Protein AF-A0A3D1RGU0-F1 (afdb_monomer_lite)

Radius of gyration: 12.28 Å; chains: 1; bounding box: 28×26×33 Å

pLDDT: mean 95.45, std 1.93, range [88.25, 98.0]

Secondary structure (DSSP, 8-state):
-EEEEEPPTT--GGGGTT----TT-EEEEEPPPPPPTT--HHHHHHHHHTTS--SS-EEEEE-THHHHHTT-

Foldseek 3Di:
DEEEEEEDPPDFPVVCVPPDDDPVYDYDYQDQDDDDPPDDLQNSLVVSCVPPDPPDDYHYHADDSRVVSSVD

Sequence (72 aa):
MKAYCISGLGADERIFCNLHFPEALEPVYLKWIKPEPNETLEQYAMRLSEKIEGDEPFVLIGLSLGGMLALE

Structure (mmCIF, N/CA/C/O backbone):
data_AF-A0A3D1RGU0-F1
#
_entry.id   AF-A0A3D1RGU0-F1
#
loop_
_atom_site.group_PDB
_atom_site.id
_atom_site.type_symbol
_atom_site.label_atom_id
_atom_site.label_alt_id
_atom_site.label_comp_id
_atom_site.label_asym_id
_atom_site.label_entity_id
_atom_site.label_seq_id
_atom_site.pdbx_PDB_ins_code
_atom_site.Cartn_x
_atom_site.Cartn_y
_atom_site.Cartn_z
_atom_site.occupancy
_atom_site.B_iso_or_equiv
_atom_site.auth_seq_id
_atom_site.auth_comp_id
_atom_site.auth_asym_id
_atom_site.auth_atom_id
_atom_site.pdbx_PDB_model_num
ATOM 1 N N . MET A 1 1 ? 6.245 -5.946 -14.502 1.00 93.94 1 MET A N 1
ATOM 2 C CA . MET A 1 1 ? 5.979 -6.329 -13.094 1.00 93.94 1 MET A CA 1
ATOM 3 C C . MET A 1 1 ? 5.499 -5.091 -12.356 1.00 93.94 1 MET A C 1
ATOM 5 O O . MET A 1 1 ? 6.012 -4.016 -12.645 1.00 93.94 1 MET A O 1
ATOM 9 N N . LYS A 1 2 ? 4.516 -5.203 -11.459 1.00 96.75 2 LYS A N 1
ATOM 10 C CA . LYS A 1 2 ? 3.972 -4.036 -10.743 1.00 96.75 2 LYS A CA 1
ATOM 11 C C . LYS A 1 2 ? 4.758 -3.742 -9.467 1.00 96.75 2 LYS A C 1
ATOM 13 O O . LYS A 1 2 ? 5.216 -4.662 -8.791 1.00 96.75 2 LYS A O 1
ATOM 18 N N . ALA A 1 3 ? 4.906 -2.460 -9.152 1.00 96.75 3 ALA A N 1
ATOM 19 C CA . ALA A 1 3 ? 5.452 -1.960 -7.899 1.00 96.75 3 ALA A CA 1
ATOM 20 C C . ALA A 1 3 ? 4.361 -1.181 -7.156 1.00 96.75 3 ALA A C 1
ATOM 22 O O . ALA A 1 3 ? 4.086 -0.027 -7.481 1.00 96.75 3 ALA A O 1
ATOM 23 N N . TYR A 1 4 ? 3.720 -1.817 -6.177 1.00 97.62 4 TYR A N 1
ATOM 24 C CA . TYR A 1 4 ? 2.663 -1.192 -5.389 1.00 97.62 4 TYR A CA 1
ATOM 25 C C . TYR A 1 4 ? 3.270 -0.341 -4.274 1.00 97.62 4 TYR A C 1
ATOM 27 O O . TYR A 1 4 ? 3.926 -0.845 -3.363 1.00 97.62 4 TYR A O 1
ATOM 35 N N . CYS A 1 5 ? 3.053 0.965 -4.363 1.00 97.75 5 CYS A N 1
ATOM 36 C CA . CYS A 1 5 ? 3.619 1.966 -3.475 1.00 97.75 5 CYS A CA 1
ATOM 37 C C . CYS A 1 5 ? 2.584 2.399 -2.430 1.00 97.75 5 CYS A C 1
ATOM 39 O O . CYS A 1 5 ? 1.522 2.912 -2.789 1.00 97.75 5 CYS A O 1
ATOM 41 N N . ILE A 1 6 ? 2.914 2.252 -1.147 1.00 97.75 6 ILE A N 1
ATOM 42 C CA . ILE A 1 6 ? 2.086 2.666 -0.007 1.00 97.75 6 ILE A CA 1
ATOM 43 C C . ILE A 1 6 ? 2.796 3.825 0.697 1.00 97.75 6 ILE A C 1
ATOM 45 O O . ILE A 1 6 ? 3.884 3.656 1.264 1.00 97.75 6 ILE A O 1
ATOM 49 N N . SER A 1 7 ? 2.217 5.027 0.621 1.00 97.19 7 SER A N 1
ATOM 50 C CA . SER A 1 7 ? 2.788 6.221 1.259 1.00 97.19 7 SER A CA 1
ATOM 51 C C . SER A 1 7 ? 2.773 6.100 2.789 1.00 97.19 7 SER A C 1
ATOM 53 O O . SER A 1 7 ? 2.192 5.179 3.352 1.00 97.19 7 SER A O 1
ATOM 55 N N . GLY A 1 8 ? 3.431 7.027 3.489 1.00 94.94 8 GLY A N 1
ATOM 56 C CA . GLY A 1 8 ? 3.257 7.172 4.937 1.00 94.94 8 GLY A CA 1
ATOM 57 C C . GLY A 1 8 ? 1.940 7.875 5.290 1.00 94.94 8 GLY A C 1
ATOM 58 O O . GLY A 1 8 ? 1.333 8.540 4.448 1.00 94.94 8 GLY A O 1
ATOM 59 N N . LEU A 1 9 ? 1.510 7.771 6.553 1.00 91.44 9 LEU A N 1
ATOM 60 C CA . LEU A 1 9 ? 0.324 8.486 7.037 1.00 91.44 9 LE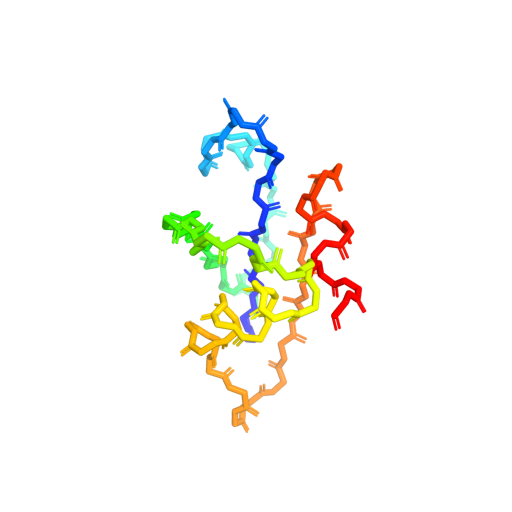U A CA 1
ATOM 61 C C . LEU A 1 9 ? 0.490 10.002 6.852 1.00 91.44 9 LEU A C 1
ATOM 63 O O . LEU A 1 9 ? 1.521 10.566 7.213 1.00 91.44 9 LEU A O 1
ATOM 67 N N . GLY A 1 10 ? -0.533 10.663 6.309 1.00 88.44 10 GLY A N 1
ATOM 68 C CA . GLY A 1 10 ? -0.499 12.105 6.035 1.00 88.44 10 GLY A CA 1
ATOM 69 C C . GLY A 1 10 ? 0.251 12.496 4.755 1.00 88.44 10 GLY A C 1
ATOM 70 O O . GLY A 1 10 ? 0.329 13.683 4.449 1.00 88.44 10 GLY A O 1
ATOM 71 N N . ALA A 1 11 ? 0.761 11.523 3.996 1.00 92.75 11 ALA A N 1
ATOM 72 C CA . ALA A 1 11 ? 1.328 11.715 2.666 1.00 92.75 11 ALA A CA 1
ATOM 73 C C . ALA A 1 11 ? 0.494 10.989 1.599 1.00 92.75 11 ALA A C 1
ATOM 75 O O . ALA A 1 11 ? -0.228 10.033 1.883 1.00 92.75 11 ALA A O 1
ATOM 76 N N . ASP A 1 12 ? 0.636 11.416 0.350 1.00 93.19 12 ASP A N 1
ATOM 77 C CA . ASP A 1 12 ? 0.048 10.772 -0.828 1.00 93.19 12 ASP A CA 1
ATOM 78 C C . ASP A 1 12 ? 1.148 10.333 -1.811 1.00 93.19 12 ASP A C 1
ATOM 80 O O . ASP A 1 12 ? 2.330 10.308 -1.453 1.00 93.19 12 ASP A O 1
ATOM 84 N N . GLU A 1 13 ? 0.779 9.976 -3.043 1.00 94.19 13 GLU A N 1
ATOM 85 C CA . GLU A 1 13 ? 1.700 9.485 -4.071 1.00 94.19 13 GLU A CA 1
ATOM 86 C C . GLU A 1 13 ? 2.877 10.428 -4.367 1.00 94.19 13 GLU A C 1
ATOM 88 O O . GLU A 1 13 ? 3.937 9.978 -4.806 1.00 94.19 13 GLU A O 1
ATOM 93 N N . ARG A 1 14 ? 2.744 11.732 -4.083 1.00 95.19 14 ARG A N 1
ATOM 94 C CA . ARG A 1 14 ? 3.779 12.734 -4.377 1.00 95.19 14 ARG A CA 1
ATOM 95 C C . ARG A 1 14 ? 5.065 12.499 -3.596 1.00 95.19 14 ARG A C 1
ATOM 97 O O . ARG A 1 14 ? 6.109 12.977 -4.026 1.00 95.19 14 ARG A O 1
ATOM 104 N N . ILE A 1 15 ? 5.028 11.750 -2.492 1.00 95.44 15 ILE A N 1
ATOM 105 C CA . ILE A 1 15 ? 6.237 11.399 -1.734 1.00 95.44 15 ILE A CA 1
ATOM 106 C C . ILE A 1 15 ? 7.221 10.549 -2.553 1.00 95.44 15 ILE A C 1
ATOM 108 O O . ILE A 1 15 ? 8.418 10.543 -2.273 1.00 95.44 15 ILE A O 1
ATOM 112 N N . PHE A 1 16 ? 6.734 9.876 -3.597 1.00 95.06 16 PHE A N 1
ATOM 113 C CA . PHE A 1 16 ? 7.534 9.040 -4.487 1.00 95.06 16 PHE A CA 1
ATOM 114 C C . PHE A 1 16 ? 8.060 9.790 -5.721 1.00 95.06 16 PHE A C 1
ATOM 116 O 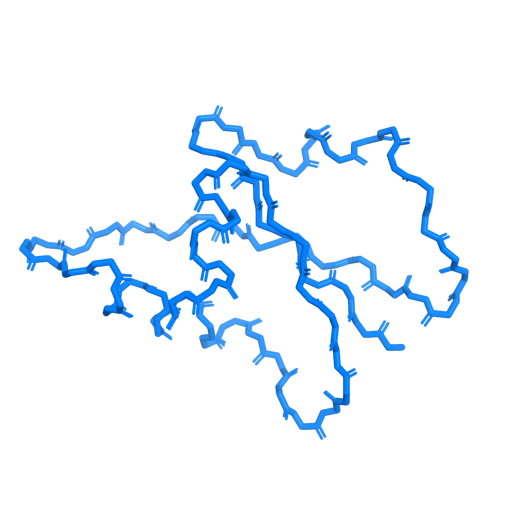O . PHE A 1 16 ? 8.688 9.173 -6.574 1.00 95.06 16 PHE A O 1
ATOM 123 N N . CYS A 1 17 ? 7.850 11.108 -5.832 1.00 94.19 17 CYS A N 1
ATOM 124 C CA . CYS A 1 17 ? 8.148 11.876 -7.050 1.00 94.19 17 CYS A CA 1
ATOM 125 C C . CYS A 1 17 ? 9.622 11.862 -7.488 1.00 94.19 17 CYS A C 1
ATOM 127 O O . CYS A 1 17 ? 9.907 12.080 -8.661 1.00 94.19 17 CYS A O 1
ATOM 129 N N . ASN A 1 18 ? 10.547 11.602 -6.560 1.00 95.12 18 ASN A N 1
ATOM 130 C CA . ASN A 1 18 ? 11.984 11.535 -6.829 1.00 95.12 18 ASN A CA 1
ATOM 131 C C . ASN A 1 18 ? 12.498 10.094 -7.015 1.00 95.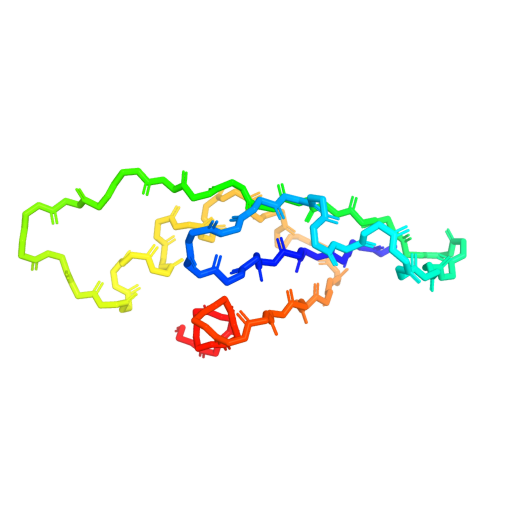12 18 ASN A C 1
ATOM 133 O O . ASN A 1 18 ? 13.702 9.894 -7.197 1.00 95.12 18 ASN A O 1
ATOM 137 N N . LEU A 1 19 ? 11.621 9.083 -6.935 1.00 94.25 19 LEU A N 1
ATOM 138 C CA . LEU A 1 19 ? 11.991 7.699 -7.215 1.00 94.25 19 LEU A CA 1
ATOM 139 C C . LEU A 1 19 ? 12.021 7.457 -8.723 1.00 94.25 19 LEU A C 1
ATOM 141 O O . LEU A 1 19 ? 11.073 7.764 -9.441 1.00 94.25 19 LEU A O 1
ATOM 145 N N . HIS A 1 20 ? 13.111 6.851 -9.184 1.00 94.81 20 HIS A N 1
ATOM 146 C CA . HIS A 1 20 ? 13.261 6.412 -10.564 1.00 94.81 20 HIS A CA 1
ATOM 147 C C . HIS A 1 20 ? 13.036 4.905 -10.626 1.00 94.81 20 HIS A C 1
ATOM 149 O O . HIS A 1 20 ? 13.811 4.131 -10.062 1.00 94.81 20 HIS A O 1
ATOM 155 N N . PHE A 1 21 ? 11.970 4.498 -11.307 1.00 94.00 21 PHE A N 1
ATOM 156 C CA . PHE A 1 21 ? 11.645 3.094 -11.514 1.00 94.00 21 PHE A CA 1
ATOM 157 C C . PHE A 1 21 ? 12.312 2.585 -12.801 1.00 94.00 21 PHE A C 1
ATOM 159 O O . PHE A 1 21 ? 12.300 3.295 -13.809 1.00 94.00 21 PHE A O 1
ATOM 166 N N . PRO A 1 22 ? 12.897 1.374 -12.798 1.00 94.56 22 PRO A N 1
ATOM 167 C CA . PRO A 1 22 ? 13.279 0.687 -14.027 1.00 94.56 22 PRO A CA 1
ATOM 168 C C . PRO A 1 22 ? 12.077 0.525 -14.963 1.00 94.56 22 PRO A C 1
ATOM 170 O O . PRO A 1 22 ? 10.968 0.305 -14.492 1.00 94.56 22 PRO A O 1
ATOM 173 N N . GLU A 1 23 ? 12.302 0.523 -16.277 1.00 93.94 23 GLU A N 1
ATOM 174 C CA . GLU A 1 23 ? 11.235 0.395 -17.290 1.00 93.94 23 GLU A CA 1
ATOM 175 C C . GLU A 1 23 ? 10.393 -0.889 -17.135 1.00 93.94 23 GLU A C 1
ATOM 177 O O . GLU A 1 23 ? 9.209 -0.914 -17.453 1.00 93.94 23 GLU A O 1
ATOM 182 N N . ALA A 1 24 ? 10.983 -1.952 -16.580 1.00 93.88 24 ALA A N 1
ATOM 183 C CA . ALA A 1 24 ? 10.297 -3.216 -16.306 1.00 93.88 24 ALA A CA 1
ATOM 184 C C . ALA A 1 24 ? 9.341 -3.177 -15.088 1.00 93.88 24 ALA A C 1
ATOM 186 O O . ALA A 1 24 ? 8.608 -4.151 -14.853 1.00 93.88 24 ALA A O 1
ATOM 187 N N . LEU A 1 25 ? 9.370 -2.094 -14.299 1.00 94.75 25 LEU A N 1
ATOM 188 C CA . LEU A 1 25 ? 8.524 -1.875 -13.128 1.00 94.75 25 LEU A CA 1
ATOM 189 C C . LEU A 1 25 ? 7.499 -0.772 -13.386 1.00 94.75 25 LEU A C 1
ATOM 191 O O . LEU A 1 25 ? 7.845 0.392 -13.560 1.00 94.75 25 LEU A O 1
ATOM 195 N N . GLU A 1 26 ? 6.226 -1.143 -13.327 1.00 95.69 26 GLU A N 1
ATOM 196 C CA . GLU A 1 26 ? 5.109 -0.205 -13.388 1.00 95.69 26 GLU 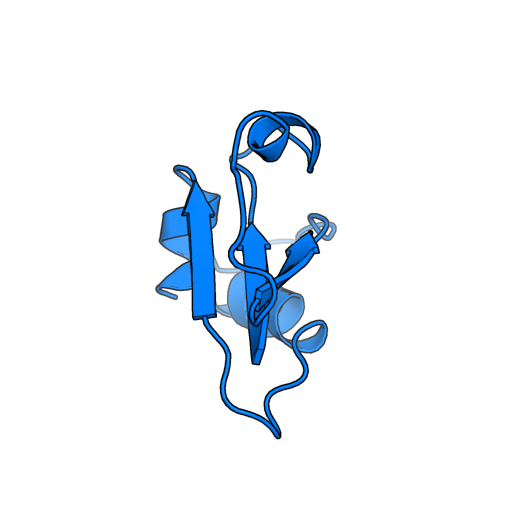A CA 1
ATOM 197 C C . GLU A 1 26 ? 4.730 0.233 -11.961 1.00 95.69 26 GLU A C 1
ATOM 199 O O . GLU A 1 26 ? 4.254 -0.605 -11.185 1.00 95.69 26 GLU A O 1
ATOM 204 N N . PRO A 1 27 ? 4.945 1.503 -11.569 1.00 96.44 27 PRO A N 1
ATOM 205 C CA . PRO A 1 27 ? 4.560 1.977 -10.246 1.00 96.44 27 PRO A CA 1
ATOM 206 C C . PRO A 1 27 ? 3.044 2.178 -10.150 1.00 96.44 27 PRO A C 1
ATOM 208 O O . PRO A 1 27 ? 2.444 2.908 -10.938 1.00 96.44 27 PRO A O 1
ATOM 211 N N . VAL A 1 28 ? 2.436 1.584 -9.124 1.00 97.00 28 VAL A N 1
ATOM 212 C CA . VAL A 1 28 ? 1.014 1.716 -8.798 1.00 97.00 28 VAL A CA 1
ATOM 213 C C . VAL A 1 28 ? 0.887 2.299 -7.396 1.00 97.00 28 VAL A C 1
ATOM 215 O O . VAL A 1 28 ? 1.280 1.676 -6.415 1.00 97.00 28 VAL A O 1
ATOM 218 N N . TYR A 1 29 ? 0.336 3.504 -7.276 1.00 97.00 29 TYR A N 1
ATOM 219 C CA . TYR A 1 29 ? 0.212 4.184 -5.986 1.00 97.00 29 TYR A CA 1
ATOM 220 C C . TYR A 1 29 ? -1.106 3.825 -5.301 1.00 97.00 29 TYR A C 1
ATOM 222 O O . TYR A 1 29 ? -2.186 4.221 -5.752 1.00 97.00 29 TYR A O 1
ATOM 230 N N . LEU A 1 30 ? -1.019 3.082 -4.198 1.00 96.50 30 LEU A N 1
ATOM 231 C CA . LEU A 1 30 ? -2.185 2.694 -3.417 1.00 96.50 30 LEU A CA 1
ATOM 232 C C . LEU A 1 30 ? -2.662 3.877 -2.577 1.00 96.50 30 LEU A C 1
ATOM 234 O O . LEU A 1 30 ? -1.932 4.434 -1.757 1.00 96.50 30 LEU A O 1
ATOM 238 N N . LYS A 1 31 ? -3.922 4.260 -2.789 1.00 95.44 31 LYS A N 1
ATOM 239 C CA . LYS A 1 31 ? -4.574 5.305 -2.002 1.00 95.44 31 LYS A CA 1
ATOM 240 C C . LYS A 1 31 ? -5.108 4.720 -0.706 1.00 95.44 31 LYS A C 1
ATOM 242 O O . LYS A 1 31 ? -5.795 3.699 -0.725 1.00 95.44 31 LYS A O 1
ATOM 247 N N . TRP A 1 32 ? -4.864 5.435 0.387 1.00 94.62 32 TRP A N 1
ATOM 248 C CA . TRP A 1 32 ? -5.475 5.166 1.681 1.00 94.62 32 TRP A CA 1
ATOM 249 C C . TRP A 1 32 ? -6.999 5.055 1.562 1.00 94.62 32 TRP A C 1
ATOM 251 O O . TRP A 1 32 ? -7.657 5.922 0.980 1.00 94.62 32 TRP A O 1
ATOM 261 N N . ILE A 1 33 ? -7.559 3.993 2.137 1.00 95.56 33 ILE A N 1
ATOM 262 C CA . ILE A 1 33 ? -9.004 3.826 2.308 1.00 95.56 33 ILE A CA 1
ATOM 263 C C . ILE A 1 33 ? -9.429 4.308 3.693 1.00 95.56 33 ILE A C 1
ATOM 265 O O . ILE A 1 33 ? -8.622 4.391 4.622 1.00 95.56 33 ILE A O 1
ATOM 269 N N . LYS A 1 34 ? -10.709 4.645 3.844 1.00 95.94 34 LYS A N 1
ATOM 270 C CA . LYS A 1 34 ? -11.245 5.051 5.142 1.00 95.94 34 LYS A CA 1
ATOM 271 C C . LYS A 1 34 ? -11.242 3.840 6.095 1.00 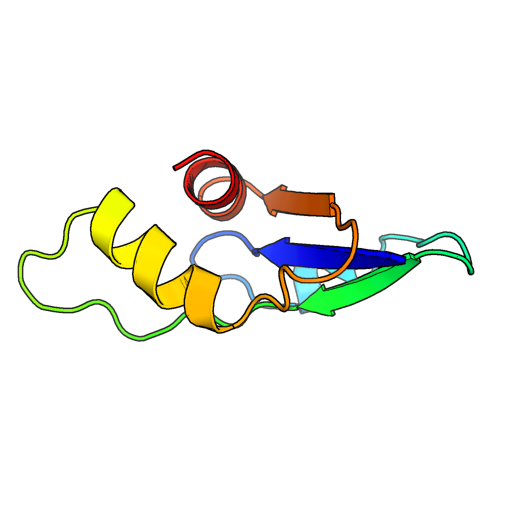95.94 34 LYS A C 1
ATOM 273 O O . LYS A 1 34 ? -11.864 2.836 5.743 1.00 95.94 34 LYS A O 1
ATOM 278 N N . PRO A 1 35 ? -10.601 3.935 7.275 1.00 95.69 35 PRO A N 1
ATOM 279 C CA . PRO A 1 35 ? -10.632 2.856 8.252 1.00 95.69 35 PRO A CA 1
ATOM 280 C C . PRO A 1 35 ? -12.044 2.668 8.816 1.00 95.69 35 PRO A C 1
ATOM 282 O O . PRO A 1 35 ? -12.824 3.624 8.932 1.00 95.69 35 PRO A O 1
ATOM 285 N N . GLU A 1 36 ? -12.368 1.430 9.157 1.00 97.75 36 GLU A N 1
ATOM 286 C CA . GLU A 1 36 ? -13.605 1.052 9.832 1.00 97.75 36 GLU A CA 1
ATOM 287 C C . GLU A 1 36 ? -13.470 1.160 11.364 1.00 97.75 36 GLU A C 1
ATOM 289 O O . GLU A 1 36 ? -12.364 1.129 11.911 1.00 97.75 36 GLU A O 1
ATOM 294 N N . PRO A 1 37 ? -14.583 1.339 12.103 1.00 97.56 37 PRO A N 1
ATOM 295 C CA . PRO A 1 37 ? -14.536 1.381 13.562 1.00 97.56 37 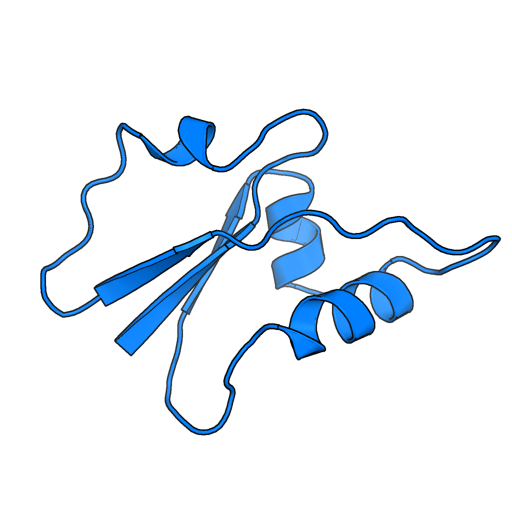PRO A CA 1
ATOM 296 C C . PRO A 1 37 ? -14.002 0.069 14.156 1.00 97.56 37 PRO A C 1
ATOM 298 O O . PRO A 1 37 ? -14.525 -0.998 13.853 1.00 97.56 37 PRO A O 1
ATOM 301 N N . ASN A 1 38 ? -13.029 0.167 15.068 1.00 96.56 38 ASN A N 1
ATOM 302 C CA . ASN A 1 38 ? -12.371 -0.971 15.736 1.00 96.56 38 ASN A CA 1
ATOM 303 C C . ASN A 1 38 ? -11.639 -1.944 14.794 1.00 96.56 38 ASN A C 1
ATOM 305 O O . ASN A 1 38 ? -11.381 -3.084 15.174 1.00 96.56 38 ASN A O 1
ATOM 309 N N . GLU A 1 39 ? -11.302 -1.498 13.587 1.00 97.38 39 GLU A N 1
ATOM 310 C CA . GLU A 1 39 ? -10.526 -2.274 12.628 1.00 97.38 39 GLU A CA 1
ATOM 311 C C . GLU A 1 39 ? -9.075 -2.459 13.099 1.00 97.38 39 GLU A C 1
ATOM 313 O O . GLU A 1 39 ? -8.413 -1.498 13.506 1.00 97.38 39 GLU A O 1
ATOM 318 N N . THR A 1 40 ? -8.575 -3.698 13.055 1.00 96.81 40 THR A N 1
ATOM 319 C CA . THR A 1 40 ? -7.157 -3.988 13.310 1.00 96.81 40 THR A CA 1
ATOM 320 C C . THR A 1 40 ? -6.295 -3.596 12.110 1.00 96.81 40 THR A C 1
ATOM 322 O O . THR A 1 40 ? -6.783 -3.456 10.990 1.00 96.81 40 THR A O 1
ATOM 325 N N . LEU A 1 41 ? -4.985 -3.445 12.320 1.00 94.88 41 LEU A N 1
ATOM 326 C CA . LEU A 1 41 ? -4.069 -3.123 11.222 1.00 94.88 41 LEU A CA 1
ATOM 327 C C . LEU A 1 41 ? -4.059 -4.217 10.138 1.00 94.88 41 LEU A C 1
ATOM 329 O O . LEU A 1 41 ? -4.091 -3.886 8.960 1.00 94.88 41 LEU A O 1
ATOM 333 N N . GLU A 1 42 ? -4.108 -5.491 10.536 1.00 97.25 42 GLU A N 1
ATOM 334 C CA . GLU A 1 42 ? -4.212 -6.655 9.641 1.00 97.25 42 GLU A CA 1
ATOM 335 C C . GLU A 1 42 ? -5.505 -6.631 8.808 1.00 97.25 42 GLU A C 1
ATOM 337 O O . GLU A 1 42 ? -5.482 -6.817 7.593 1.00 97.25 42 GLU A O 1
ATOM 342 N N . GLN A 1 43 ? -6.652 -6.338 9.434 1.00 98.00 43 GLN A N 1
ATOM 343 C CA . GLN A 1 43 ? -7.930 -6.213 8.722 1.00 98.00 43 GLN A CA 1
ATOM 344 C C . GLN A 1 43 ? -7.896 -5.066 7.706 1.00 98.00 43 GLN A C 1
ATOM 346 O O . GLN A 1 43 ? -8.356 -5.222 6.572 1.00 98.00 43 GLN A O 1
ATOM 351 N N . TYR A 1 44 ? -7.295 -3.939 8.094 1.00 97.62 44 TYR A N 1
ATOM 352 C CA . TYR A 1 44 ? -7.083 -2.812 7.197 1.00 97.62 44 TYR A CA 1
ATOM 353 C C . TYR A 1 44 ? -6.167 -3.185 6.025 1.00 97.62 44 TYR A C 1
ATOM 355 O O . TYR A 1 44 ? -6.479 -2.857 4.879 1.00 97.62 44 TYR A O 1
ATOM 363 N N . ALA A 1 45 ? -5.056 -3.880 6.292 1.00 96.81 45 ALA A N 1
ATOM 364 C CA . ALA A 1 45 ? -4.107 -4.340 5.279 1.00 96.81 45 ALA A CA 1
ATOM 365 C C . ALA A 1 45 ? -4.783 -5.281 4.274 1.00 96.81 45 ALA A C 1
ATOM 367 O O . ALA A 1 45 ? -4.658 -5.078 3.067 1.00 96.81 45 ALA A O 1
ATOM 368 N N . MET A 1 46 ? -5.600 -6.220 4.762 1.00 96.94 46 MET A N 1
ATOM 369 C CA . MET A 1 46 ? -6.394 -7.125 3.930 1.00 96.94 46 MET A CA 1
ATOM 370 C C . MET A 1 46 ? -7.358 -6.368 3.006 1.00 96.94 46 MET A C 1
ATOM 372 O O . MET A 1 46 ? -7.441 -6.659 1.820 1.00 96.94 46 MET A O 1
ATOM 376 N N . ARG A 1 47 ? -8.062 -5.347 3.507 1.00 97.81 47 ARG A N 1
ATOM 377 C CA . ARG A 1 47 ? -8.959 -4.529 2.667 1.00 97.81 47 ARG A CA 1
ATOM 378 C C . ARG A 1 47 ? -8.205 -3.640 1.688 1.00 97.81 47 ARG A C 1
ATOM 380 O O . ARG A 1 47 ? -8.675 -3.390 0.579 1.00 97.81 47 ARG A O 1
ATOM 387 N N . LEU A 1 48 ? -7.043 -3.125 2.082 1.00 96.81 48 LEU A N 1
ATOM 388 C CA . LEU A 1 48 ? -6.195 -2.350 1.182 1.00 96.81 48 LEU A CA 1
ATOM 389 C C . LEU A 1 48 ? -5.627 -3.239 0.063 1.00 96.81 48 LEU A C 1
ATOM 391 O O . LEU A 1 48 ? -5.540 -2.781 -1.079 1.00 96.81 48 LEU A O 1
ATOM 395 N N . SER A 1 49 ? -5.295 -4.498 0.367 1.00 96.00 49 SER A N 1
ATOM 396 C CA . SER A 1 49 ? -4.728 -5.459 -0.584 1.00 96.00 49 SER A CA 1
ATOM 397 C C . SER A 1 49 ? -5.723 -5.925 -1.648 1.00 96.00 49 SER A C 1
ATOM 399 O O . SER A 1 49 ? -5.293 -6.308 -2.729 1.00 96.00 49 SER A O 1
ATOM 401 N N . GLU A 1 50 ? -7.037 -5.757 -1.454 1.00 96.00 50 GLU A N 1
ATOM 402 C CA . GLU A 1 50 ? -8.044 -5.967 -2.514 1.00 96.00 50 GLU A CA 1
ATOM 403 C C . GLU A 1 50 ? -7.822 -5.072 -3.752 1.00 96.00 50 GLU A C 1
ATOM 405 O O . GLU A 1 50 ? -8.380 -5.318 -4.820 1.00 96.00 50 GLU A O 1
ATOM 410 N N . LYS A 1 51 ? -7.014 -4.009 -3.625 1.00 94.62 51 LYS A N 1
ATOM 411 C CA . LYS A 1 51 ? -6.604 -3.132 -4.736 1.00 94.62 51 LYS A CA 1
ATOM 412 C C . LYS A 1 51 ? -5.353 -3.619 -5.476 1.00 94.62 51 LYS A C 1
ATOM 414 O O . LYS A 1 51 ? -4.922 -2.951 -6.416 1.00 94.62 51 LYS A O 1
ATOM 419 N N . ILE A 1 52 ? -4.755 -4.721 -5.034 1.00 95.62 52 ILE A N 1
ATOM 420 C CA . ILE A 1 52 ? -3.570 -5.343 -5.622 1.00 95.62 52 ILE A CA 1
ATOM 421 C C . ILE A 1 52 ? -4.025 -6.489 -6.527 1.00 95.62 52 ILE A C 1
ATOM 423 O O . ILE A 1 52 ? -4.704 -7.416 -6.096 1.00 95.62 52 ILE A O 1
ATOM 427 N N . GLU A 1 53 ? -3.612 -6.448 -7.790 1.00 92.88 53 GLU A N 1
ATOM 428 C CA . GLU A 1 53 ? -3.688 -7.597 -8.695 1.00 92.88 53 GLU A CA 1
ATOM 429 C C . GLU A 1 53 ? -2.567 -8.579 -8.325 1.00 92.88 53 GLU A C 1
ATOM 431 O O . GLU A 1 53 ? -1.386 -8.251 -8.473 1.00 92.88 53 GLU A O 1
ATOM 436 N N . GLY A 1 54 ? -2.947 -9.730 -7.756 1.00 88.25 54 GLY A N 1
ATOM 437 C CA . GLY A 1 54 ? -2.036 -10.750 -7.217 1.00 88.25 54 GLY A CA 1
ATOM 438 C C . GLY A 1 54 ? -1.892 -12.011 -8.076 1.00 88.25 54 GLY A C 1
ATOM 439 O O . GLY A 1 54 ? -1.397 -13.026 -7.594 1.00 88.25 54 GLY A O 1
ATOM 440 N N . ASP A 1 55 ? -2.363 -11.972 -9.319 1.00 91.88 55 ASP A N 1
ATOM 441 C CA . ASP A 1 55 ? -2.232 -13.035 -10.320 1.00 91.88 55 ASP A CA 1
ATOM 442 C C . ASP A 1 55 ? -0.845 -13.069 -10.984 1.00 91.88 55 ASP A C 1
ATOM 444 O O . ASP A 1 55 ? -0.404 -14.126 -11.435 1.00 91.88 55 ASP A O 1
ATOM 448 N N . GLU A 1 56 ? -0.130 -11.946 -10.970 1.00 91.94 56 GLU A N 1
ATOM 449 C CA . GLU A 1 56 ? 1.225 -11.800 -11.502 1.00 91.94 56 GLU A CA 1
ATOM 450 C C . GLU A 1 56 ? 2.233 -11.435 -10.396 1.00 91.94 56 GLU A C 1
ATOM 452 O O . GLU A 1 56 ? 1.865 -10.797 -9.408 1.00 91.94 56 GLU A O 1
ATOM 457 N N . PRO A 1 57 ? 3.532 -11.772 -10.535 1.00 95.12 57 PRO A N 1
ATOM 458 C CA . PRO A 1 57 ? 4.558 -11.320 -9.599 1.00 95.12 57 PRO A CA 1
ATOM 459 C C . PRO A 1 57 ? 4.582 -9.791 -9.466 1.00 95.12 57 PRO A C 1
ATOM 461 O O . PRO A 1 57 ? 4.555 -9.063 -10.465 1.00 95.12 57 PRO A O 1
ATOM 464 N N . PHE A 1 58 ? 4.696 -9.301 -8.232 1.00 96.44 58 PHE A N 1
ATOM 465 C CA . PHE A 1 58 ? 4.765 -7.876 -7.908 1.00 96.44 58 PHE A CA 1
ATOM 466 C C . PHE A 1 58 ? 5.728 -7.604 -6.748 1.00 96.44 58 PHE A C 1
ATOM 468 O O . PHE A 1 58 ? 6.169 -8.515 -6.047 1.00 96.44 58 PHE A O 1
ATOM 475 N N . VAL A 1 59 ? 6.052 -6.327 -6.544 1.00 96.19 59 VAL A N 1
ATOM 476 C CA . VAL A 1 59 ? 6.801 -5.843 -5.378 1.00 96.19 59 VAL A CA 1
ATOM 477 C C . VAL A 1 59 ? 5.982 -4.816 -4.606 1.00 96.19 59 VAL A C 1
ATOM 479 O O . VAL A 1 59 ? 5.200 -4.068 -5.196 1.00 96.19 59 VAL A O 1
ATOM 482 N N . LEU A 1 60 ? 6.184 -4.764 -3.290 1.00 96.94 60 LEU A N 1
ATOM 483 C CA . LEU A 1 60 ? 5.612 -3.746 -2.411 1.00 96.94 60 LEU A CA 1
ATOM 484 C C . LEU A 1 60 ? 6.696 -2.753 -1.997 1.00 96.94 60 LEU A C 1
ATOM 486 O O . LEU A 1 60 ? 7.813 -3.136 -1.651 1.00 96.94 60 LEU A O 1
ATOM 490 N N . ILE A 1 61 ? 6.354 -1.469 -2.018 1.00 96.88 61 ILE A N 1
ATOM 491 C CA . ILE A 1 61 ? 7.212 -0.376 -1.568 1.00 96.88 61 ILE A CA 1
ATOM 492 C C . ILE A 1 61 ? 6.420 0.425 -0.548 1.00 96.88 61 ILE A C 1
ATOM 494 O O . ILE A 1 61 ? 5.509 1.171 -0.897 1.00 96.88 61 ILE A O 1
ATOM 498 N N . GLY A 1 62 ? 6.766 0.279 0.724 1.00 96.62 62 GLY A N 1
ATOM 499 C CA . GLY A 1 62 ? 6.095 0.984 1.806 1.00 96.62 62 GLY A CA 1
ATOM 500 C C . GLY A 1 62 ? 7.015 1.978 2.506 1.00 96.62 62 GLY A C 1
ATOM 501 O O . GLY A 1 62 ? 8.170 1.672 2.804 1.00 96.62 62 GLY A O 1
ATOM 502 N N . LEU A 1 63 ? 6.498 3.173 2.795 1.00 96.31 63 LEU A N 1
ATOM 503 C CA . LEU A 1 63 ? 7.200 4.201 3.567 1.00 96.31 63 LEU A CA 1
ATOM 504 C C . LEU A 1 63 ? 6.586 4.341 4.965 1.00 96.31 63 LEU A C 1
ATOM 506 O O . LEU A 1 63 ? 5.412 4.680 5.094 1.00 96.31 63 LEU A O 1
ATOM 510 N N . SER A 1 64 ? 7.390 4.167 6.021 1.00 95.44 64 SER A N 1
ATOM 511 C CA . SER A 1 64 ? 6.940 4.316 7.419 1.00 95.44 64 SER A CA 1
ATOM 512 C C . SER A 1 64 ? 5.692 3.458 7.707 1.00 95.44 64 SER A C 1
ATOM 514 O O . SER A 1 64 ? 5.787 2.241 7.580 1.00 95.44 64 SER A O 1
ATOM 516 N N . LEU A 1 65 ? 4.529 4.045 8.035 1.00 94.88 65 LEU A N 1
ATOM 517 C CA . LEU A 1 65 ? 3.280 3.291 8.231 1.00 94.88 65 LEU A CA 1
ATOM 518 C C . LEU A 1 65 ? 2.896 2.458 6.997 1.00 94.88 65 LEU A C 1
ATOM 520 O O . LEU A 1 65 ? 2.424 1.336 7.148 1.00 94.88 65 LEU A O 1
ATOM 524 N N . GLY A 1 66 ? 3.152 2.958 5.785 1.00 96.56 66 GLY A N 1
ATOM 525 C CA . GLY A 1 66 ? 2.950 2.175 4.567 1.00 96.56 66 GLY A CA 1
ATOM 526 C C . GLY A 1 66 ? 3.880 0.963 4.475 1.00 96.56 66 GLY A C 1
ATOM 527 O O . GLY A 1 66 ? 3.514 -0.044 3.888 1.00 96.56 66 GLY A O 1
ATOM 528 N N . GLY A 1 67 ? 5.065 1.033 5.091 1.00 96.62 67 GLY A N 1
ATOM 529 C CA . GLY A 1 67 ? 5.990 -0.097 5.234 1.00 96.62 67 GLY A CA 1
ATOM 530 C C . GLY A 1 67 ? 5.505 -1.141 6.231 1.00 96.62 67 GLY A C 1
ATOM 531 O O . GLY A 1 67 ? 5.667 -2.327 5.979 1.00 96.62 67 GLY A O 1
ATOM 532 N N . MET A 1 68 ? 4.864 -0.710 7.321 1.00 96.44 68 MET A N 1
ATOM 533 C CA . MET A 1 68 ? 4.205 -1.632 8.251 1.00 96.44 68 MET A CA 1
ATOM 534 C C . MET A 1 68 ? 3.055 -2.362 7.552 1.00 96.44 68 MET A C 1
ATOM 536 O O . MET A 1 68 ? 3.007 -3.579 7.588 1.00 96.44 68 MET A O 1
ATOM 540 N N . LEU A 1 69 ? 2.196 -1.642 6.825 1.00 96.12 69 LEU A N 1
ATOM 541 C CA . LEU A 1 69 ? 1.097 -2.257 6.070 1.00 96.12 69 LEU A CA 1
ATOM 542 C C . LEU A 1 69 ? 1.533 -3.142 4.907 1.00 96.12 69 LEU A C 1
ATOM 544 O O . LEU A 1 69 ? 0.768 -3.995 4.492 1.00 96.12 69 LEU A O 1
ATOM 548 N N . ALA A 1 70 ? 2.724 -2.926 4.353 1.00 96.06 70 ALA A N 1
ATOM 549 C CA . ALA A 1 70 ? 3.274 -3.828 3.349 1.00 96.06 70 ALA A CA 1
ATOM 550 C C . ALA A 1 70 ? 3.728 -5.176 3.947 1.00 96.06 70 ALA A C 1
ATOM 552 O O . ALA A 1 70 ? 3.999 -6.101 3.184 1.00 96.06 70 ALA A O 1
ATOM 553 N N . LEU A 1 71 ? 3.882 -5.257 5.275 1.00 95.38 71 LEU A N 1
ATOM 554 C CA . LEU A 1 71 ? 4.315 -6.452 6.000 1.00 95.38 71 LEU A CA 1
ATOM 555 C C . LEU A 1 71 ? 3.145 -7.243 6.608 1.00 95.38 71 LEU A C 1
ATOM 557 O O . LEU A 1 71 ? 3.248 -8.466 6.671 1.00 95.38 71 LEU A O 1
ATOM 561 N N . GLU A 1 72 ? 2.108 -6.548 7.086 1.00 93.31 72 GLU A N 1
ATOM 562 C CA . GLU A 1 72 ? 0.866 -7.137 7.625 1.00 93.31 72 GLU A CA 1
ATOM 563 C C . GLU A 1 72 ? 0.030 -7.820 6.533 1.00 93.31 72 GLU A C 1
ATOM 565 O O . GLU A 1 72 ? -0.446 -8.948 6.788 1.00 93.31 72 GLU A O 1
#